Protein AF-A0A961ZJK0-F1 (afdb_monomer_lite)

Sequence (111 aa):
MTDRLSDKAAAKQELLRKLQARPGADDPAVIARAAERKAIAEARVARAAEKAAAEERARIETAAREAAEQAEREREAERAEQERIDREAALEEAKKRARDERYAARKAAKR

Foldseek 3Di:
DVVVVVVVVVVVVVVVVVVVPDDDCPPVVNVVVVVVVVVVVVVVVVVVVVVVVVVVVVVVVVVVVVVVVVVVVVVVVVVVVVVVVVVVVVVVVVVVVVVVVVVVVVVVVVD

Structure (mmCIF, N/CA/C/O backbone):
data_AF-A0A961ZJK0-F1
#
_entry.id   AF-A0A961ZJK0-F1
#
loop_
_atom_site.group_PDB
_atom_site.id
_atom_site.type_symbol
_atom_site.label_atom_id
_atom_site.label_alt_id
_atom_site.label_comp_id
_atom_site.label_asym_id
_atom_site.label_entity_id
_atom_site.label_seq_id
_atom_site.pdbx_PDB_ins_code
_atom_site.Cartn_x
_atom_site.Cartn_y
_atom_site.Cartn_z
_atom_site.occupancy
_atom_site.B_iso_or_equiv
_atom_site.auth_seq_id
_atom_site.auth_comp_id
_atom_site.auth_asym_id
_atom_site.auth_atom_id
_atom_site.pdbx_PDB_model_num
ATOM 1 N N . MET A 1 1 ? -33.559 -38.840 41.914 1.00 61.94 1 MET A N 1
ATOM 2 C CA . MET A 1 1 ? -34.316 -38.043 40.912 1.00 61.94 1 MET A CA 1
ATOM 3 C C . MET A 1 1 ? -34.840 -36.717 41.470 1.00 61.94 1 MET A C 1
ATOM 5 O O . MET A 1 1 ? -34.993 -35.781 40.698 1.00 61.94 1 MET A O 1
ATOM 9 N N . THR A 1 2 ? -35.077 -36.605 42.779 1.00 69.75 2 THR A N 1
ATOM 10 C CA . THR A 1 2 ? -35.517 -35.384 43.483 1.00 69.75 2 THR A CA 1
ATOM 11 C C . THR A 1 2 ? -34.468 -34.265 43.517 1.00 69.75 2 THR A C 1
ATOM 13 O O . THR A 1 2 ? -34.822 -33.113 43.292 1.00 69.75 2 THR A O 1
ATOM 16 N N . ASP A 1 3 ? -33.189 -34.612 43.668 1.00 78.50 3 ASP A N 1
ATOM 17 C CA . ASP A 1 3 ? -32.071 -33.658 43.809 1.00 78.50 3 ASP A CA 1
ATOM 18 C C . ASP A 1 3 ? -31.923 -32.700 42.608 1.00 78.50 3 ASP A C 1
ATOM 20 O O . ASP A 1 3 ? -31.839 -31.482 42.725 1.00 78.50 3 ASP A O 1
ATOM 24 N N . ARG A 1 4 ? -32.064 -33.241 41.392 1.00 82.94 4 ARG A N 1
ATOM 25 C CA . ARG A 1 4 ? -31.984 -32.455 40.152 1.00 82.94 4 ARG A CA 1
ATOM 26 C C . ARG A 1 4 ? -33.122 -31.437 40.005 1.00 82.94 4 ARG A C 1
ATOM 28 O O . ARG A 1 4 ? -32.979 -30.448 39.285 1.00 82.94 4 ARG A O 1
ATOM 35 N N . LEU A 1 5 ? -34.285 -31.710 40.596 1.00 85.75 5 LEU A N 1
ATOM 36 C CA . LEU A 1 5 ? -35.435 -30.805 40.543 1.00 85.75 5 LEU A CA 1
ATOM 37 C C . LEU A 1 5 ? -35.285 -29.676 41.566 1.00 85.75 5 LEU A C 1
ATOM 39 O O . LEU A 1 5 ? -35.578 -28.528 41.223 1.00 85.75 5 LEU A O 1
ATOM 43 N N . SER A 1 6 ? -34.768 -29.971 42.763 1.00 87.19 6 SER A N 1
ATOM 44 C CA . SER A 1 6 ? -34.414 -28.951 43.757 1.00 87.19 6 SER A CA 1
ATOM 45 C C . SER A 1 6 ? -33.296 -28.037 43.263 1.00 87.19 6 SER A C 1
ATOM 47 O O . SER A 1 6 ? -33.441 -26.820 43.359 1.00 87.19 6 SER A O 1
ATOM 49 N N . ASP A 1 7 ? -32.259 -28.579 42.623 1.00 90.44 7 ASP A N 1
ATOM 50 C CA . ASP A 1 7 ? -31.153 -27.782 42.073 1.00 90.44 7 ASP A CA 1
ATOM 51 C C . ASP A 1 7 ? -31.631 -26.779 41.020 1.00 90.44 7 ASP A C 1
ATOM 53 O O . ASP A 1 7 ? -31.244 -25.609 41.013 1.00 90.44 7 ASP A O 1
ATOM 57 N N . LYS A 1 8 ? -32.538 -27.208 40.133 1.00 90.81 8 LYS A N 1
ATOM 58 C CA . LYS A 1 8 ? -33.148 -26.324 39.129 1.00 90.81 8 LYS A CA 1
ATOM 59 C C . LYS A 1 8 ? -33.996 -25.224 39.766 1.00 90.81 8 LYS A C 1
ATOM 61 O O . LYS A 1 8 ? -34.010 -24.103 39.255 1.00 90.81 8 LYS A O 1
ATOM 66 N N . ALA A 1 9 ? -34.724 -25.533 40.838 1.00 92.00 9 ALA A N 1
ATOM 67 C CA . ALA A 1 9 ? -35.534 -24.553 41.555 1.00 92.00 9 ALA A CA 1
ATOM 68 C C . ALA A 1 9 ? -34.650 -23.520 42.274 1.00 92.00 9 ALA A C 1
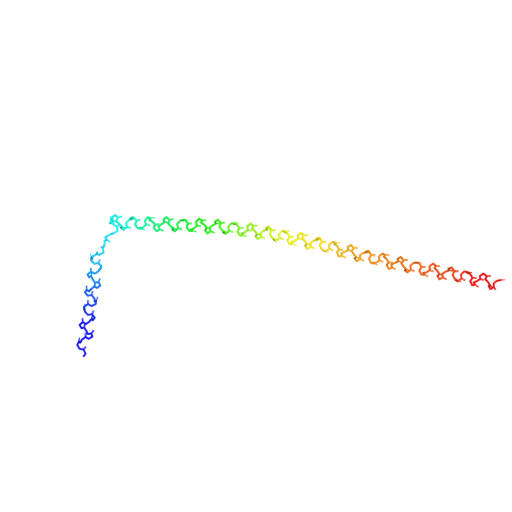ATOM 70 O O . ALA A 1 9 ? -34.885 -22.318 42.134 1.00 92.00 9 ALA A O 1
ATOM 71 N N . ALA A 1 10 ? -33.587 -23.975 42.943 1.00 92.12 10 ALA A N 1
ATOM 72 C CA . ALA A 1 10 ? -32.600 -23.118 43.590 1.00 92.12 10 ALA A CA 1
ATOM 73 C C . ALA A 1 10 ? -31.892 -22.205 42.576 1.00 92.12 10 ALA A C 1
ATOM 75 O O . ALA A 1 10 ? -31.817 -20.996 42.784 1.00 92.12 10 ALA A O 1
ATOM 76 N N . ALA A 1 11 ? -31.472 -22.743 41.426 1.00 93.00 11 ALA A N 1
ATOM 77 C CA . ALA A 1 11 ? -30.849 -21.962 40.356 1.00 93.00 11 ALA A CA 1
ATOM 78 C C . ALA A 1 11 ? -31.778 -20.868 39.796 1.00 93.00 11 ALA A C 1
ATOM 80 O O . ALA A 1 11 ? -31.334 -19.748 39.534 1.00 93.00 11 ALA A O 1
ATOM 81 N N . LYS A 1 12 ? -33.079 -21.158 39.639 1.00 93.06 12 LYS A N 1
ATOM 82 C CA . LYS A 1 12 ? -34.073 -20.155 39.216 1.00 93.06 12 LYS A CA 1
ATOM 83 C C . LYS A 1 12 ? -34.266 -19.059 40.264 1.00 93.06 12 LYS A C 1
ATOM 85 O O . LYS A 1 12 ? -34.336 -17.890 39.896 1.00 93.06 12 LYS A O 1
ATOM 90 N N . GLN A 1 13 ? -34.332 -19.414 41.546 1.00 94.56 13 GLN A N 1
ATOM 91 C CA . GLN A 1 13 ? -34.435 -18.431 42.629 1.00 94.56 13 GLN A CA 1
ATOM 92 C C . GLN A 1 13 ? -33.187 -17.543 42.716 1.00 94.56 13 GLN A C 1
ATOM 94 O O . GLN A 1 13 ? -33.314 -16.329 42.855 1.00 94.56 13 GLN A O 1
ATOM 99 N N . GLU A 1 14 ? -31.994 -18.117 42.554 1.00 94.88 14 GLU A N 1
ATOM 100 C CA . GLU A 1 14 ? -30.727 -17.378 42.468 1.00 94.88 14 GLU A CA 1
ATOM 101 C C . GLU A 1 14 ? -30.716 -16.393 41.290 1.00 94.88 14 GLU A C 1
ATOM 103 O O . GLU A 1 14 ? -30.337 -15.232 41.446 1.00 94.88 14 GLU A O 1
ATOM 108 N N . LEU A 1 15 ? -31.182 -16.823 40.112 1.00 93.56 15 LEU A N 1
ATOM 109 C CA . LEU A 1 15 ? -31.288 -15.957 38.936 1.00 93.56 15 LEU A CA 1
ATOM 110 C C . LEU A 1 15 ? -32.256 -14.788 39.175 1.00 93.56 15 LEU A C 1
ATOM 112 O O . LEU A 1 15 ? -31.931 -13.649 38.843 1.00 93.56 15 LEU A O 1
ATOM 116 N N . LEU A 1 16 ? -33.422 -15.055 39.773 1.00 95.06 16 LEU A N 1
ATOM 117 C CA . LEU A 1 16 ? -34.406 -14.024 40.114 1.00 95.06 16 LEU A CA 1
ATOM 118 C C . LEU A 1 16 ? -33.852 -13.036 41.144 1.00 95.06 16 LEU A C 1
ATOM 120 O O . LEU A 1 16 ? -33.978 -11.828 40.947 1.00 95.06 16 LEU A O 1
ATOM 124 N N . ARG A 1 17 ? -33.166 -13.527 42.184 1.00 93.88 17 ARG A N 1
ATOM 125 C CA . ARG A 1 17 ? -32.501 -12.682 43.184 1.00 93.88 17 ARG A CA 1
ATOM 126 C C . ARG A 1 17 ? -31.447 -11.782 42.533 1.00 93.88 17 ARG A C 1
ATOM 128 O O . ARG A 1 17 ? -31.407 -10.591 42.823 1.00 93.88 17 ARG A O 1
ATOM 135 N N . LYS A 1 18 ? -30.636 -12.311 41.608 1.00 91.88 18 LYS A N 1
ATOM 136 C CA . LYS A 1 18 ? -29.657 -11.517 40.840 1.00 91.88 18 LYS A CA 1
ATOM 137 C C . LYS A 1 18 ? -30.317 -10.468 39.953 1.00 91.88 18 LYS A C 1
ATOM 139 O O . LYS A 1 18 ? -29.770 -9.381 39.806 1.00 91.88 18 LYS A O 1
ATOM 144 N N . LEU A 1 19 ? -31.465 -10.780 39.353 1.00 89.56 19 LEU A N 1
ATOM 145 C CA . LEU A 1 19 ? -32.205 -9.833 38.521 1.00 89.56 19 LEU A CA 1
ATOM 146 C C . LEU A 1 19 ? -32.783 -8.684 39.359 1.00 89.56 19 LEU A C 1
ATOM 148 O O . LEU A 1 19 ? -32.691 -7.536 38.947 1.00 89.56 19 LEU A O 1
ATOM 152 N N . GLN A 1 20 ? -33.325 -8.992 40.538 1.00 89.00 20 GLN A N 1
ATOM 153 C CA . GLN A 1 20 ? -33.867 -8.002 41.474 1.00 89.00 20 GLN A CA 1
ATOM 154 C C . GLN A 1 20 ? -32.776 -7.137 42.116 1.00 89.00 20 GLN A C 1
ATOM 156 O O . GLN A 1 20 ? -32.994 -5.956 42.349 1.00 89.00 20 GLN A O 1
ATOM 161 N N . ALA A 1 21 ? -31.598 -7.708 42.382 1.00 89.88 21 ALA A N 1
ATOM 162 C CA . ALA A 1 21 ? -30.460 -6.995 42.964 1.00 89.88 21 ALA A CA 1
ATOM 163 C C . ALA A 1 21 ? -29.680 -6.138 41.950 1.00 89.88 21 ALA A C 1
ATOM 165 O O . ALA A 1 21 ? -28.716 -5.468 42.323 1.00 89.88 21 ALA A O 1
ATOM 166 N N . ARG A 1 22 ? -30.034 -6.182 40.658 1.00 89.44 22 ARG A N 1
ATOM 167 C CA . ARG A 1 22 ? -29.356 -5.371 39.647 1.00 89.44 22 ARG A CA 1
ATOM 168 C C . ARG A 1 22 ? -29.743 -3.897 39.798 1.00 89.44 22 ARG A C 1
ATOM 170 O O . ARG A 1 22 ? -30.934 -3.603 39.866 1.00 89.44 22 ARG A O 1
ATOM 177 N N . PRO A 1 23 ? -28.763 -2.977 39.774 1.00 90.94 23 PRO A N 1
ATOM 178 C CA . PRO A 1 23 ? -29.057 -1.553 39.727 1.00 90.94 23 PRO A CA 1
ATOM 179 C C . PRO A 1 23 ? -29.843 -1.214 38.455 1.00 90.94 23 PRO A C 1
ATOM 181 O O . PRO A 1 23 ? -29.592 -1.785 37.386 1.00 90.94 23 PRO A O 1
ATOM 184 N N . GLY A 1 24 ? -30.809 -0.306 38.594 1.00 88.94 24 GLY A N 1
ATOM 185 C CA . GLY A 1 24 ? -31.643 0.174 37.495 1.00 88.94 24 GLY A CA 1
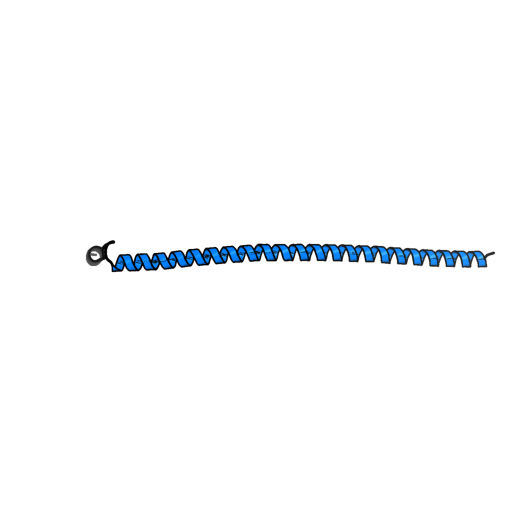ATOM 186 C C . GLY A 1 24 ? -30.851 0.979 36.462 1.00 88.94 24 GLY A C 1
ATOM 187 O O . GLY A 1 24 ? -29.682 1.302 36.660 1.00 88.94 24 GLY A O 1
ATOM 188 N N . ALA A 1 25 ? -31.494 1.321 35.346 1.00 86.06 25 ALA A N 1
ATOM 189 C CA . ALA A 1 25 ? -30.861 2.116 34.292 1.00 86.06 25 ALA A CA 1
ATOM 190 C C . ALA A 1 25 ? -30.473 3.532 34.760 1.00 86.06 25 ALA A C 1
ATOM 192 O O . ALA A 1 25 ? -29.475 4.069 34.288 1.00 86.06 25 ALA A O 1
ATOM 193 N N . ASP A 1 26 ? -31.217 4.084 35.722 1.00 90.88 26 ASP A N 1
ATOM 194 C CA . ASP A 1 26 ? -30.984 5.414 36.295 1.00 90.88 26 ASP A CA 1
ATOM 195 C C . ASP A 1 26 ? -29.946 5.414 37.431 1.00 90.88 26 ASP A C 1
ATOM 197 O O . ASP A 1 26 ? -29.648 6.456 38.012 1.00 90.88 26 ASP A O 1
ATOM 201 N N . ASP A 1 27 ? -29.381 4.248 37.767 1.00 94.19 27 ASP A N 1
ATOM 202 C CA . ASP A 1 27 ? -28.316 4.160 38.759 1.00 94.19 27 ASP A CA 1
ATOM 203 C C . ASP A 1 27 ? -27.055 4.887 38.245 1.00 94.19 27 ASP A C 1
ATOM 205 O O . ASP A 1 27 ? -26.570 4.595 37.141 1.00 94.19 27 ASP A O 1
ATOM 209 N N . PRO A 1 28 ? -26.469 5.808 39.031 1.00 93.56 28 PRO A N 1
ATOM 210 C CA . PRO A 1 28 ? -25.352 6.633 38.577 1.00 93.56 28 PRO A CA 1
ATOM 211 C C . PRO A 1 28 ? -24.120 5.809 38.175 1.00 93.56 28 PRO A C 1
ATOM 213 O O . PRO A 1 28 ? -23.399 6.193 37.252 1.00 93.56 28 PRO A O 1
ATOM 216 N N . ALA A 1 29 ? -23.885 4.647 38.793 1.00 93.50 29 ALA A N 1
ATOM 217 C CA . ALA A 1 29 ? -22.778 3.766 38.427 1.00 93.50 29 ALA A CA 1
ATOM 218 C C . ALA A 1 29 ? -23.056 2.980 37.134 1.00 93.50 29 ALA A C 1
ATOM 220 O O . ALA A 1 29 ? -22.123 2.575 36.432 1.00 93.50 29 ALA A O 1
ATOM 221 N N . VAL A 1 30 ? -24.323 2.728 36.787 1.00 94.75 30 VAL A N 1
ATOM 222 C CA . VAL A 1 30 ? -24.703 2.174 35.475 1.00 94.75 30 VAL A CA 1
ATOM 223 C C . VAL A 1 30 ? -24.506 3.225 34.383 1.00 94.75 30 VAL A C 1
ATOM 225 O O . VAL A 1 30 ? -23.870 2.920 33.370 1.00 94.75 30 VAL A O 1
ATOM 228 N N . ILE A 1 31 ? -24.952 4.462 34.616 1.00 95.88 31 ILE A N 1
ATOM 229 C CA . ILE A 1 31 ? -24.786 5.587 33.682 1.00 95.88 31 ILE A CA 1
ATOM 230 C C . ILE A 1 31 ? -23.302 5.864 33.418 1.00 95.88 31 ILE A C 1
ATOM 232 O O . ILE A 1 31 ? -22.893 5.939 32.259 1.00 95.88 31 ILE A O 1
ATOM 236 N N . ALA A 1 32 ? -22.475 5.942 34.466 1.00 95.38 32 ALA A N 1
ATOM 237 C CA . ALA A 1 32 ? -21.039 6.188 34.330 1.00 95.38 32 ALA A CA 1
ATOM 238 C C . ALA A 1 32 ? -20.346 5.112 33.475 1.00 95.38 32 ALA A C 1
ATOM 240 O O . ALA A 1 32 ? -19.599 5.433 32.552 1.00 95.38 32 ALA A O 1
ATOM 241 N N . ARG A 1 33 ? -20.659 3.829 33.707 1.00 95.56 33 ARG A N 1
ATOM 242 C CA . ARG A 1 33 ? -20.118 2.718 32.904 1.00 95.56 33 ARG A CA 1
ATOM 243 C C . ARG A 1 33 ? -20.600 2.750 31.457 1.00 95.56 33 ARG A C 1
ATOM 245 O O . ARG A 1 33 ? -19.846 2.392 30.553 1.00 95.56 33 ARG A O 1
ATOM 252 N N . ALA A 1 34 ? -21.854 3.130 31.220 1.00 95.56 34 ALA A N 1
ATOM 253 C CA . ALA A 1 34 ? -22.385 3.272 29.870 1.00 95.56 34 ALA A CA 1
ATOM 254 C C . ALA A 1 34 ? -21.684 4.414 29.118 1.00 95.56 34 ALA A C 1
ATOM 256 O O . ALA A 1 34 ? -21.277 4.224 27.971 1.00 95.56 34 ALA A O 1
ATOM 257 N N . ALA A 1 35 ? -21.478 5.556 29.780 1.00 96.56 35 ALA A N 1
ATOM 258 C CA . ALA A 1 35 ? -20.750 6.696 29.232 1.00 96.56 35 ALA A CA 1
ATOM 259 C C . ALA A 1 35 ? -19.289 6.343 28.909 1.00 96.56 35 ALA A C 1
ATOM 261 O O . ALA A 1 35 ? -18.828 6.611 27.802 1.00 96.56 35 ALA A O 1
ATOM 262 N N . GLU A 1 36 ? -18.586 5.661 29.817 1.00 97.31 36 GLU A N 1
ATOM 263 C CA . GLU A 1 36 ? -17.210 5.200 29.596 1.00 97.31 36 GLU A CA 1
ATOM 264 C C . GLU A 1 36 ? -17.118 4.251 28.391 1.00 97.31 36 GLU A C 1
ATOM 266 O O . GLU A 1 36 ? -16.297 4.437 27.491 1.00 97.31 36 GLU A O 1
ATOM 271 N N . ARG A 1 37 ? -18.007 3.252 28.316 1.00 97.75 37 ARG A N 1
ATOM 272 C CA . ARG A 1 37 ? -18.052 2.320 27.179 1.00 97.75 37 ARG A CA 1
ATOM 273 C C . ARG A 1 37 ? -18.343 3.031 25.865 1.00 97.75 37 ARG A C 1
ATOM 275 O O . ARG A 1 37 ? -17.743 2.674 24.852 1.00 97.75 37 ARG A O 1
ATOM 282 N N . LYS A 1 38 ? -19.244 4.016 25.879 1.00 97.88 38 LYS A N 1
ATOM 283 C CA . LYS A 1 38 ? -19.564 4.833 24.708 1.00 97.88 38 LYS A CA 1
ATOM 284 C C . LYS A 1 38 ? -18.340 5.626 24.250 1.00 97.88 38 LYS A C 1
ATOM 286 O O . LYS A 1 38 ? -17.981 5.519 23.083 1.00 97.88 38 LYS A O 1
ATOM 291 N N . ALA A 1 39 ? -17.638 6.296 25.164 1.00 97.94 39 ALA A N 1
ATOM 292 C CA . ALA A 1 39 ? -16.412 7.030 24.848 1.00 97.94 39 ALA A CA 1
ATOM 293 C C . ALA A 1 39 ? -15.324 6.114 24.256 1.00 97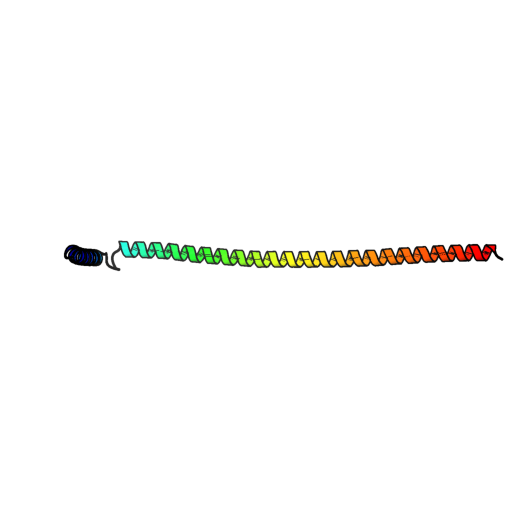.94 39 ALA A C 1
ATOM 295 O O . ALA A 1 39 ? -14.687 6.450 23.258 1.00 97.94 39 ALA A O 1
ATOM 296 N N . ILE A 1 40 ? -15.145 4.910 24.812 1.00 97.94 40 ILE A N 1
ATOM 297 C CA . ILE A 1 40 ? -14.203 3.917 24.272 1.00 97.94 40 ILE A CA 1
ATOM 298 C C . ILE A 1 40 ? -14.621 3.462 22.869 1.00 97.94 40 ILE A C 1
ATOM 300 O O . ILE A 1 40 ? -13.764 3.290 21.998 1.00 97.94 40 ILE A O 1
ATOM 304 N N . ALA A 1 41 ? -15.916 3.229 22.643 1.00 98.12 41 ALA A N 1
ATOM 305 C CA . ALA A 1 41 ? -16.433 2.830 21.339 1.00 98.12 41 ALA A CA 1
ATOM 306 C C . ALA A 1 41 ? -16.212 3.935 20.297 1.00 98.12 41 ALA A C 1
ATOM 308 O O . ALA A 1 41 ? -15.658 3.656 19.237 1.00 98.12 41 ALA A O 1
ATOM 309 N N . GLU A 1 42 ? -16.540 5.183 20.623 1.00 98.12 42 GLU A N 1
ATOM 310 C CA . GLU A 1 42 ? -16.306 6.350 19.764 1.00 98.12 42 GLU A CA 1
ATOM 311 C C . GLU A 1 42 ? -14.816 6.515 19.436 1.00 98.12 42 GLU A C 1
ATOM 313 O O . GLU A 1 42 ? -14.449 6.628 18.267 1.00 98.12 42 GLU A O 1
ATOM 318 N N . ALA A 1 43 ? -13.932 6.392 20.431 1.00 98.06 43 ALA A N 1
ATOM 319 C CA . ALA A 1 43 ? -12.485 6.441 20.219 1.00 98.06 43 ALA A CA 1
ATOM 320 C C . ALA A 1 43 ? -11.955 5.277 19.359 1.00 98.06 43 ALA A C 1
ATOM 322 O O . ALA A 1 43 ? -10.919 5.394 18.701 1.00 98.06 43 ALA A O 1
ATOM 323 N N . ARG A 1 44 ? -12.613 4.113 19.371 1.00 98.19 44 ARG A N 1
ATOM 324 C CA . ARG A 1 44 ? -12.273 2.996 18.472 1.00 98.19 44 ARG A CA 1
ATOM 325 C C . ARG A 1 44 ? -12.744 3.265 17.049 1.00 98.19 44 ARG A C 1
ATOM 327 O O . ARG A 1 44 ? -11.977 3.007 16.128 1.00 98.19 44 ARG A O 1
ATOM 334 N N . VAL A 1 45 ? -13.953 3.797 16.876 1.00 98.31 45 VAL A N 1
ATOM 335 C CA . VAL A 1 45 ? -14.490 4.180 15.561 1.00 98.31 45 VAL A CA 1
ATOM 336 C C . VAL A 1 45 ? -13.608 5.249 14.916 1.00 98.31 45 VAL A C 1
ATOM 338 O O . VAL A 1 45 ? -13.212 5.078 13.768 1.00 98.31 45 VAL A O 1
ATOM 341 N N . ALA A 1 46 ? -13.221 6.286 15.665 1.00 97.81 46 ALA A N 1
ATOM 342 C CA . ALA A 1 46 ? -12.333 7.339 15.175 1.00 97.81 46 ALA A CA 1
ATOM 343 C C . ALA A 1 46 ? -10.982 6.778 14.699 1.00 97.81 46 ALA A C 1
ATOM 345 O O . ALA A 1 46 ? -10.591 6.989 13.554 1.00 97.81 46 AL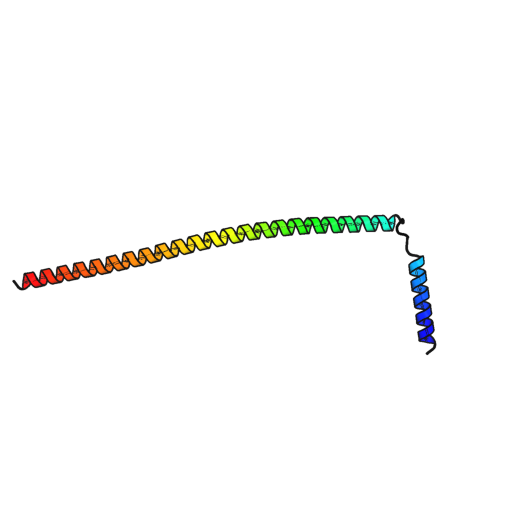A A O 1
ATOM 346 N N . ARG A 1 47 ? -10.319 5.957 15.527 1.00 98.00 47 ARG A N 1
ATOM 347 C CA . ARG A 1 47 ? -9.048 5.311 15.153 1.00 98.00 47 ARG A CA 1
ATOM 348 C C . ARG A 1 47 ? -9.180 4.381 13.948 1.00 98.00 47 ARG A C 1
ATOM 350 O O . ARG A 1 47 ? -8.269 4.310 13.130 1.00 98.00 47 ARG A O 1
ATOM 357 N N . ALA A 1 48 ? -10.288 3.649 13.837 1.00 98.06 48 ALA A N 1
ATOM 358 C CA . ALA A 1 48 ? -10.535 2.781 12.691 1.00 98.06 48 ALA A CA 1
ATOM 359 C C . ALA A 1 48 ? -10.724 3.592 11.400 1.00 98.06 48 ALA A C 1
ATOM 361 O O . ALA A 1 48 ? -10.173 3.217 10.368 1.00 98.06 48 ALA A O 1
ATOM 362 N N . ALA A 1 49 ? -11.444 4.716 11.468 1.00 97.50 49 ALA A N 1
ATOM 363 C CA . ALA A 1 49 ? -11.636 5.616 10.336 1.00 97.50 49 ALA A CA 1
ATOM 364 C C . ALA A 1 49 ? -10.317 6.266 9.887 1.00 97.50 49 ALA A C 1
ATOM 366 O O . ALA A 1 49 ? -10.012 6.268 8.697 1.00 97.50 49 ALA A O 1
ATOM 367 N N . GLU A 1 50 ? -9.500 6.749 10.828 1.00 97.31 50 GLU A N 1
ATOM 368 C CA . GLU A 1 50 ? -8.167 7.293 10.533 1.00 97.31 50 GLU A CA 1
ATOM 369 C C . GLU A 1 50 ? -7.262 6.249 9.878 1.00 97.31 50 GLU A C 1
ATOM 371 O O . GLU A 1 50 ? -6.628 6.523 8.858 1.00 97.31 50 GLU A O 1
ATOM 376 N N . LYS A 1 51 ? -7.238 5.029 10.427 1.00 97.88 51 LYS A N 1
ATOM 377 C CA . LYS A 1 51 ? -6.440 3.933 9.878 1.00 97.88 51 LYS A CA 1
ATOM 378 C C . LYS A 1 51 ? -6.888 3.565 8.463 1.00 97.88 51 LYS A C 1
ATOM 380 O O . LYS A 1 51 ? -6.041 3.443 7.586 1.00 97.88 51 LYS A O 1
ATOM 385 N N . ALA A 1 52 ? -8.193 3.444 8.226 1.00 97.69 52 ALA A N 1
ATOM 386 C CA . ALA A 1 52 ? -8.728 3.155 6.898 1.00 97.69 52 ALA A CA 1
ATOM 387 C C . ALA A 1 52 ? -8.370 4.257 5.885 1.00 97.69 52 ALA A C 1
ATOM 389 O O . ALA A 1 52 ? -7.954 3.959 4.768 1.00 97.69 52 ALA A O 1
ATOM 390 N N . ALA A 1 53 ? -8.459 5.529 6.286 1.00 96.94 53 ALA A N 1
ATOM 391 C CA . ALA A 1 53 ? -8.069 6.650 5.434 1.00 96.94 53 ALA A CA 1
ATOM 392 C C . ALA A 1 53 ? -6.560 6.660 5.126 1.00 96.94 53 ALA A C 1
ATOM 394 O O . ALA A 1 53 ? -6.165 6.983 4.006 1.00 96.94 53 ALA A O 1
ATOM 395 N N . ALA A 1 54 ? -5.714 6.306 6.097 1.00 97.25 54 ALA A N 1
ATOM 396 C CA . ALA A 1 54 ? -4.270 6.200 5.900 1.00 97.25 54 ALA A CA 1
ATOM 397 C C . ALA A 1 54 ? -3.896 5.027 4.979 1.00 97.25 54 ALA A C 1
ATOM 399 O O . ALA A 1 54 ? -3.074 5.194 4.080 1.00 97.25 54 ALA A O 1
ATOM 400 N N . GLU A 1 55 ? -4.524 3.863 5.166 1.00 97.56 55 GLU A N 1
ATOM 401 C CA . GLU A 1 55 ? -4.322 2.692 4.308 1.00 97.56 55 GLU A CA 1
ATOM 402 C C . GLU A 1 55 ? -4.736 2.973 2.863 1.00 97.56 55 GLU A C 1
ATOM 404 O O . GLU A 1 55 ? -4.003 2.620 1.943 1.00 97.56 55 GLU A O 1
ATOM 409 N N . GLU A 1 56 ? -5.862 3.655 2.649 1.00 96.75 56 GLU A N 1
ATOM 410 C CA . GLU A 1 56 ? -6.312 4.012 1.303 1.00 96.75 56 GLU A CA 1
ATOM 411 C C . GLU A 1 56 ? -5.342 4.976 0.611 1.00 96.75 56 GLU A C 1
ATOM 413 O O . GLU A 1 56 ? -4.965 4.767 -0.540 1.00 96.75 56 GLU A O 1
ATOM 418 N N . ARG A 1 57 ? -4.846 5.992 1.329 1.00 96.31 57 ARG A N 1
ATOM 419 C CA . ARG A 1 57 ? -3.815 6.899 0.800 1.00 96.31 57 ARG A CA 1
ATOM 420 C C . ARG A 1 57 ? -2.539 6.149 0.423 1.00 96.31 57 ARG A C 1
ATOM 422 O O . ARG A 1 57 ? -2.000 6.384 -0.654 1.00 96.31 57 ARG A O 1
ATOM 429 N N . ALA A 1 58 ? -2.088 5.228 1.274 1.00 97.00 58 ALA A N 1
ATOM 430 C CA . ALA A 1 58 ? -0.908 4.415 1.002 1.00 97.00 58 ALA A CA 1
ATOM 431 C C . ALA A 1 58 ? -1.109 3.495 -0.215 1.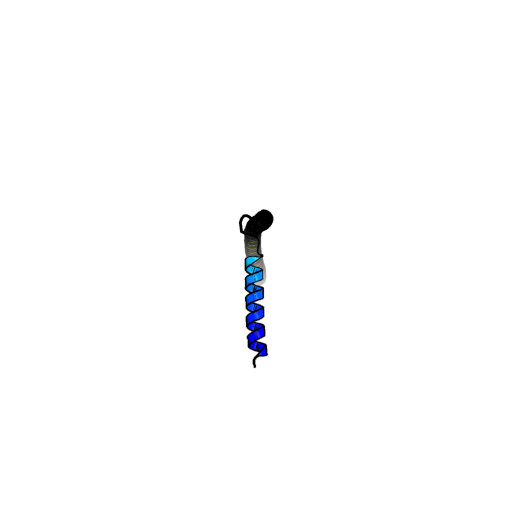00 97.00 58 ALA A C 1
ATOM 433 O O . ALA A 1 58 ? -0.195 3.340 -1.023 1.00 97.00 58 ALA A O 1
ATOM 434 N N . ARG A 1 59 ? -2.304 2.919 -0.395 1.00 97.25 59 ARG A N 1
ATOM 435 C CA . ARG A 1 59 ? -2.646 2.117 -1.583 1.00 97.25 59 ARG A CA 1
ATOM 436 C C . ARG A 1 59 ? -2.613 2.941 -2.863 1.00 97.25 59 ARG A C 1
ATOM 438 O O . ARG A 1 59 ? -2.037 2.503 -3.850 1.00 97.25 59 ARG A O 1
ATOM 445 N N . ILE A 1 60 ? -3.184 4.143 -2.841 1.00 96.62 60 ILE A N 1
ATOM 446 C CA . ILE A 1 60 ? -3.162 5.044 -3.999 1.00 96.62 60 ILE A CA 1
ATOM 447 C C . ILE A 1 60 ? -1.721 5.439 -4.342 1.00 96.62 60 ILE A C 1
ATOM 449 O O . ILE A 1 60 ? -1.331 5.402 -5.507 1.00 96.62 60 ILE A O 1
ATOM 453 N N . GLU A 1 61 ? -0.910 5.782 -3.340 1.00 96.38 61 GLU A N 1
ATOM 454 C CA . GLU A 1 61 ? 0.487 6.165 -3.555 1.00 96.38 61 GLU A CA 1
ATOM 455 C C . GLU A 1 61 ? 1.334 5.005 -4.096 1.00 96.38 61 GLU A C 1
ATOM 457 O O . GLU A 1 61 ? 2.102 5.190 -5.039 1.00 96.38 61 GLU A O 1
ATOM 462 N N . THR A 1 62 ? 1.187 3.808 -3.527 1.00 96.75 62 THR A N 1
ATOM 463 C CA . THR A 1 62 ? 1.901 2.610 -3.995 1.00 96.75 62 THR A CA 1
ATOM 464 C C . THR A 1 62 ? 1.499 2.246 -5.419 1.00 96.75 62 THR A C 1
ATOM 466 O O . THR A 1 62 ? 2.381 2.105 -6.260 1.00 96.75 62 THR A O 1
ATOM 469 N N . ALA A 1 63 ? 0.202 2.230 -5.734 1.00 97.31 63 ALA A N 1
ATOM 470 C CA . ALA A 1 63 ? -0.278 1.983 -7.092 1.00 97.31 63 ALA A CA 1
ATOM 471 C C . ALA A 1 63 ? 0.254 3.018 -8.101 1.00 97.31 63 ALA A C 1
ATOM 473 O O . ALA A 1 63 ? 0.646 2.660 -9.211 1.00 97.31 63 ALA A O 1
ATOM 474 N N . ALA A 1 64 ? 0.318 4.299 -7.722 1.00 97.06 64 ALA A N 1
ATOM 475 C CA . ALA A 1 64 ? 0.875 5.345 -8.580 1.00 97.06 64 ALA A CA 1
ATOM 476 C C . ALA A 1 64 ? 2.383 5.161 -8.823 1.00 97.06 64 ALA A C 1
ATOM 478 O O . ALA A 1 64 ? 2.851 5.343 -9.948 1.00 97.06 64 ALA A O 1
ATOM 479 N N . ARG A 1 65 ? 3.145 4.780 -7.788 1.00 96.75 65 ARG A N 1
ATOM 480 C CA . ARG A 1 65 ? 4.583 4.490 -7.910 1.00 96.75 65 ARG A CA 1
ATOM 481 C C . ARG A 1 65 ? 4.840 3.266 -8.782 1.00 96.75 65 ARG A C 1
ATOM 483 O O . ARG A 1 65 ? 5.686 3.336 -9.664 1.00 96.75 65 ARG A O 1
ATOM 490 N N . GLU A 1 66 ? 4.093 2.186 -8.574 1.00 96.94 66 GLU A N 1
ATOM 491 C CA . GLU A 1 66 ? 4.212 0.960 -9.369 1.00 96.94 66 GLU A CA 1
ATOM 492 C C . GLU A 1 66 ? 3.868 1.210 -10.841 1.00 96.94 66 GLU A C 1
ATOM 494 O O . GLU A 1 66 ? 4.593 0.759 -11.725 1.00 96.94 66 GLU A O 1
ATOM 499 N N . ALA A 1 67 ? 2.817 1.986 -11.123 1.00 97.25 67 ALA A N 1
ATOM 500 C CA . ALA A 1 67 ? 2.465 2.363 -12.489 1.00 97.25 67 ALA A CA 1
ATOM 501 C C . ALA A 1 67 ? 3.562 3.207 -13.161 1.00 97.25 67 ALA A C 1
ATOM 503 O O . ALA A 1 67 ? 3.887 2.980 -14.326 1.00 97.25 67 ALA A O 1
ATOM 504 N N . ALA A 1 68 ? 4.156 4.159 -12.433 1.00 97.12 68 ALA A N 1
ATOM 505 C CA . ALA A 1 68 ? 5.262 4.965 -12.946 1.00 97.12 68 ALA A CA 1
ATOM 506 C C . ALA A 1 68 ? 6.520 4.120 -13.201 1.00 97.12 68 ALA A C 1
ATOM 508 O O . ALA A 1 68 ? 7.165 4.276 -14.235 1.00 97.12 68 ALA A O 1
ATOM 509 N N . GLU A 1 69 ? 6.848 3.203 -12.290 1.00 97.31 69 GLU A N 1
ATOM 510 C CA . GLU A 1 69 ? 7.987 2.300 -12.445 1.00 97.31 69 GLU A CA 1
ATOM 511 C C . GLU A 1 69 ? 7.803 1.357 -13.638 1.00 97.31 69 GLU A C 1
ATOM 513 O O . GLU A 1 69 ? 8.738 1.170 -14.415 1.00 97.31 69 GLU A O 1
ATOM 518 N N . GLN A 1 70 ? 6.605 0.799 -13.830 1.00 97.25 70 GLN A N 1
ATOM 519 C CA . GLN A 1 70 ? 6.330 -0.038 -14.998 1.00 97.25 70 GLN A CA 1
ATOM 520 C C . GLN A 1 70 ? 6.426 0.749 -16.302 1.00 97.25 70 GLN A C 1
ATOM 522 O O . GLN A 1 70 ? 7.081 0.289 -17.232 1.00 97.25 70 GLN A O 1
ATOM 527 N N . ALA A 1 71 ? 5.872 1.963 -16.353 1.00 97.12 71 ALA A N 1
ATOM 528 C CA . ALA A 1 71 ? 5.977 2.807 -17.539 1.00 97.12 71 ALA A CA 1
ATOM 529 C C . ALA A 1 71 ? 7.439 3.149 -17.888 1.00 97.12 71 ALA A C 1
ATOM 531 O O . ALA A 1 71 ? 7.803 3.176 -19.063 1.00 97.12 71 ALA A O 1
ATOM 532 N N . GLU A 1 72 ? 8.297 3.393 -16.893 1.00 97.25 72 GLU A N 1
ATOM 533 C CA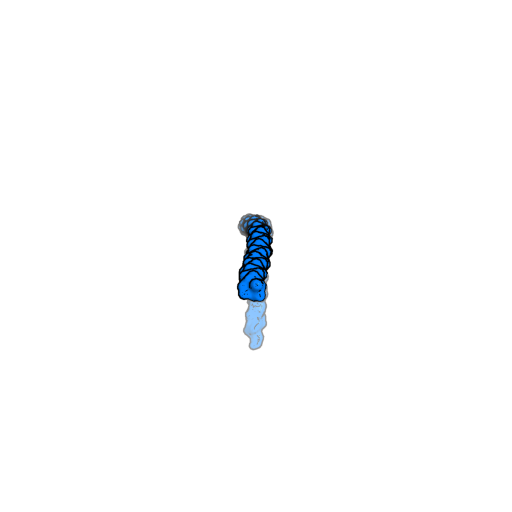 . GLU A 1 72 ? 9.728 3.612 -17.140 1.00 97.25 72 GLU A CA 1
ATOM 534 C C . GLU A 1 72 ? 10.437 2.337 -17.609 1.00 97.25 72 GLU A C 1
ATOM 536 O O . GLU A 1 72 ? 11.196 2.394 -18.575 1.00 97.25 72 GLU A O 1
ATOM 541 N N . ARG A 1 73 ? 10.141 1.176 -17.011 1.00 96.81 73 ARG A N 1
ATOM 542 C CA . ARG A 1 73 ? 10.698 -0.113 -17.457 1.00 96.81 73 ARG A CA 1
ATOM 543 C C . ARG A 1 73 ? 10.304 -0.445 -18.895 1.00 96.81 73 ARG A C 1
ATOM 545 O O . ARG A 1 73 ? 11.147 -0.903 -19.661 1.00 96.81 73 ARG A O 1
ATOM 552 N N . GLU A 1 74 ? 9.052 -0.199 -19.273 1.00 97.19 74 GLU A N 1
ATOM 553 C CA . GLU A 1 74 ? 8.571 -0.386 -20.645 1.00 97.19 74 GLU A CA 1
ATOM 554 C C . GLU A 1 74 ? 9.321 0.529 -21.619 1.00 97.19 74 GLU A C 1
ATOM 556 O O . GLU A 1 74 ? 9.864 0.054 -22.615 1.00 97.19 74 GLU A O 1
ATOM 561 N N . ARG A 1 75 ? 9.470 1.818 -21.287 1.00 96.94 75 ARG A N 1
ATOM 562 C CA . ARG A 1 75 ? 10.252 2.768 -22.098 1.00 96.94 75 ARG A CA 1
ATOM 563 C C . ARG A 1 75 ? 11.717 2.368 -22.223 1.00 96.94 75 ARG A C 1
ATOM 565 O O . ARG A 1 75 ? 12.317 2.538 -23.281 1.00 96.94 75 ARG A O 1
ATOM 572 N N . GLU A 1 76 ? 12.331 1.885 -21.147 1.00 96.94 76 GLU A N 1
ATOM 573 C CA . GLU A 1 76 ? 13.708 1.392 -21.178 1.00 96.94 76 GLU A CA 1
ATOM 574 C C . GLU A 1 76 ? 13.847 0.155 -22.061 1.00 96.94 76 GLU A C 1
ATOM 576 O O . GLU A 1 76 ? 14.784 0.092 -22.857 1.00 96.94 76 GLU A O 1
ATOM 581 N N . ALA A 1 77 ? 12.903 -0.783 -21.975 1.00 97.38 77 ALA A N 1
ATOM 582 C CA . ALA A 1 77 ? 12.882 -1.972 -22.816 1.00 97.38 77 ALA A CA 1
ATOM 583 C C . ALA A 1 77 ? 12.710 -1.616 -24.301 1.00 97.38 77 ALA A C 1
ATOM 585 O O . ALA A 1 77 ? 13.454 -2.126 -25.138 1.00 97.38 77 ALA A O 1
ATOM 586 N N . GLU A 1 78 ? 11.800 -0.695 -24.629 1.00 97.00 78 GLU A N 1
ATOM 587 C CA . GLU A 1 78 ? 11.609 -0.194 -25.995 1.00 97.00 78 GLU A CA 1
ATOM 588 C C . GLU A 1 78 ? 12.876 0.479 -26.537 1.00 97.00 78 GLU A C 1
ATOM 590 O O . GLU A 1 78 ? 13.308 0.190 -27.654 1.00 97.00 78 GLU A O 1
ATOM 595 N N . ARG A 1 79 ? 13.521 1.339 -25.734 1.00 97.06 79 ARG A N 1
ATOM 596 C CA . ARG A 1 79 ? 14.789 1.985 -26.115 1.00 97.06 79 ARG A CA 1
ATOM 597 C C . ARG A 1 79 ? 15.896 0.962 -26.351 1.00 97.06 79 ARG A C 1
ATOM 599 O O . ARG A 1 79 ? 16.621 1.075 -27.336 1.00 97.06 79 ARG A O 1
ATOM 606 N N . ALA A 1 80 ? 16.025 -0.020 -25.462 1.00 97.31 80 ALA A N 1
ATOM 607 C CA . ALA A 1 80 ? 17.038 -1.060 -25.577 1.00 97.31 80 ALA A CA 1
ATOM 608 C C . ALA A 1 80 ? 16.820 -1.922 -26.826 1.00 97.31 80 ALA A C 1
ATOM 610 O O . ALA A 1 80 ? 17.782 -2.252 -27.517 1.00 97.31 80 ALA A O 1
ATOM 611 N N . GLU A 1 81 ? 15.571 -2.263 -27.144 1.00 97.25 81 GLU A N 1
ATOM 612 C CA . GLU A 1 81 ? 15.264 -3.043 -28.340 1.00 97.25 81 GLU A CA 1
ATOM 613 C C . GLU A 1 81 ? 15.521 -2.242 -29.619 1.00 97.25 81 GLU A C 1
ATOM 615 O O . GLU A 1 81 ? 16.160 -2.753 -30.539 1.00 97.25 81 GLU A O 1
ATOM 620 N N . GLN A 1 82 ? 15.131 -0.965 -29.661 1.00 96.69 82 GLN A N 1
ATOM 621 C CA . GLN A 1 82 ? 15.440 -0.108 -30.805 1.00 96.69 82 GLN A CA 1
ATOM 622 C C . GLN A 1 82 ? 16.953 0.027 -31.009 1.00 96.69 82 GLN A C 1
ATOM 624 O O . GLN A 1 82 ? 17.445 -0.120 -32.126 1.00 96.69 82 GLN A O 1
ATOM 629 N N . GLU A 1 83 ? 17.713 0.226 -29.930 1.00 97.19 83 GLU A N 1
ATOM 630 C CA . GLU A 1 83 ? 19.171 0.299 -30.008 1.00 97.19 83 GLU A CA 1
ATOM 631 C C . GLU A 1 83 ? 19.781 -1.011 -30.531 1.00 97.19 83 GLU A C 1
ATOM 633 O O . GLU A 1 83 ? 20.744 -0.991 -31.303 1.00 97.19 83 GLU A O 1
ATOM 638 N N . ARG A 1 84 ? 19.229 -2.166 -30.146 1.00 97.50 84 ARG A N 1
ATOM 639 C CA . ARG A 1 84 ? 19.662 -3.460 -30.685 1.00 97.50 84 ARG A CA 1
ATOM 640 C C . ARG A 1 84 ? 19.401 -3.564 -32.182 1.00 97.50 84 ARG A C 1
ATOM 642 O O . ARG A 1 84 ? 20.319 -3.940 -32.910 1.00 97.50 84 ARG A O 1
ATOM 649 N N . ILE A 1 85 ? 18.205 -3.193 -32.632 1.00 97.50 85 ILE A N 1
ATOM 650 C CA . ILE A 1 85 ? 17.837 -3.189 -34.053 1.00 97.50 85 ILE A CA 1
ATOM 651 C C . ILE A 1 85 ? 18.784 -2.278 -34.844 1.00 97.50 85 ILE A C 1
ATOM 653 O O . ILE A 1 85 ? 19.329 -2.692 -35.868 1.00 97.50 85 ILE A O 1
ATOM 657 N N . ASP A 1 86 ? 19.047 -1.071 -34.343 1.00 96.94 86 ASP A N 1
ATOM 658 C CA . ASP A 1 86 ? 19.921 -0.100 -35.005 1.00 96.94 86 ASP A CA 1
ATOM 659 C C . ASP A 1 86 ? 21.367 -0.611 -35.097 1.00 96.94 86 ASP A C 1
ATOM 661 O O . ASP A 1 86 ? 22.017 -0.497 -36.142 1.00 96.94 86 ASP A O 1
ATOM 665 N N . ARG A 1 87 ? 21.874 -1.237 -34.026 1.00 97.25 87 ARG A N 1
ATOM 666 C CA . ARG A 1 87 ? 23.206 -1.861 -34.014 1.00 97.25 87 ARG A CA 1
ATOM 667 C C . ARG A 1 87 ? 23.295 -3.014 -35.011 1.00 97.25 87 ARG A C 1
ATOM 669 O O . ARG A 1 87 ? 24.285 -3.112 -35.736 1.00 97.25 87 ARG A O 1
ATOM 676 N N . GLU A 1 88 ? 22.289 -3.881 -35.065 1.00 97.31 88 GLU A N 1
ATOM 677 C CA . GLU A 1 88 ? 22.247 -4.999 -36.012 1.00 97.31 88 GLU A CA 1
ATOM 678 C C . GLU A 1 88 ? 22.197 -4.499 -37.463 1.00 97.31 88 GLU A C 1
ATOM 680 O O . GLU A 1 88 ? 22.974 -4.967 -38.301 1.00 97.31 88 GLU A O 1
ATOM 685 N N . ALA A 1 89 ? 21.379 -3.482 -37.750 1.00 97.38 89 ALA A N 1
ATOM 686 C CA . ALA A 1 89 ? 21.313 -2.849 -39.064 1.00 97.38 89 ALA A CA 1
ATOM 687 C C . ALA A 1 89 ? 22.662 -2.235 -39.481 1.00 97.38 89 ALA A C 1
ATOM 689 O O . ALA A 1 89 ? 23.127 -2.464 -40.602 1.00 97.38 89 ALA A O 1
ATOM 690 N N . ALA A 1 90 ? 23.336 -1.524 -38.570 1.00 97.25 90 ALA A N 1
ATOM 691 C CA . ALA A 1 90 ? 24.654 -0.943 -38.824 1.00 97.25 90 ALA A CA 1
ATOM 692 C C . ALA A 1 90 ? 25.725 -2.015 -39.101 1.00 97.25 90 ALA A C 1
ATOM 694 O O . ALA A 1 90 ? 26.568 -1.847 -39.987 1.00 97.25 90 ALA A O 1
ATOM 695 N N . LEU A 1 91 ? 25.685 -3.142 -38.379 1.00 97.50 91 LEU A N 1
ATOM 696 C CA . LEU A 1 91 ? 26.594 -4.268 -38.608 1.00 97.50 91 LEU A CA 1
ATOM 697 C C . LEU A 1 91 ? 26.363 -4.922 -39.974 1.00 97.50 91 LEU A C 1
ATOM 699 O O . LEU A 1 91 ? 27.332 -5.239 -40.668 1.00 97.50 91 LEU A O 1
ATOM 703 N N . GLU A 1 92 ? 25.110 -5.122 -40.379 1.00 96.88 92 GLU A N 1
ATOM 704 C CA . GLU A 1 92 ? 24.789 -5.670 -41.700 1.00 96.88 92 GLU A CA 1
ATOM 705 C C . GLU A 1 92 ? 25.201 -4.720 -42.830 1.00 96.88 92 GLU A C 1
ATOM 707 O O . GLU A 1 92 ? 25.791 -5.159 -43.825 1.00 96.88 92 GLU A O 1
ATOM 712 N N . GLU A 1 93 ? 24.998 -3.411 -42.664 1.00 97.06 93 GLU A N 1
ATOM 713 C CA . GLU A 1 93 ? 25.475 -2.423 -43.631 1.00 97.06 93 GLU A CA 1
ATOM 714 C C . GLU A 1 93 ? 27.008 -2.443 -43.751 1.00 97.06 93 GLU A C 1
ATOM 716 O O . GLU A 1 93 ? 27.543 -2.483 -44.864 1.00 97.06 93 GLU A O 1
ATOM 721 N N . ALA A 1 94 ? 27.729 -2.499 -42.628 1.00 96.81 94 ALA A N 1
ATOM 722 C CA . ALA A 1 94 ? 29.187 -2.592 -42.623 1.00 96.81 94 ALA A CA 1
ATOM 723 C C . ALA A 1 94 ? 29.688 -3.867 -43.328 1.00 96.81 94 ALA A C 1
ATOM 725 O O . ALA A 1 94 ? 30.604 -3.807 -44.155 1.00 96.81 94 ALA A O 1
ATOM 726 N N . LYS A 1 95 ? 29.056 -5.022 -43.069 1.00 97.44 95 LYS A N 1
ATOM 727 C CA . LYS A 1 95 ? 29.369 -6.289 -43.757 1.00 97.44 95 LYS A CA 1
ATOM 728 C C . LYS A 1 95 ? 29.133 -6.189 -45.262 1.00 97.44 95 LYS A C 1
ATOM 730 O O . LYS A 1 95 ? 29.936 -6.714 -46.039 1.00 97.44 95 LYS A O 1
ATOM 735 N N . LYS A 1 96 ? 28.045 -5.536 -45.680 1.00 97.38 96 LYS A N 1
ATOM 736 C CA . LYS A 1 96 ? 27.729 -5.321 -47.096 1.00 97.38 96 LYS A CA 1
ATOM 737 C C . LYS A 1 96 ? 28.787 -4.451 -47.769 1.00 97.38 96 LYS A C 1
ATOM 739 O O . LYS A 1 96 ? 29.347 -4.881 -48.773 1.00 97.38 96 LYS A O 1
ATOM 744 N N . ARG A 1 97 ? 29.142 -3.306 -47.176 1.00 96.69 97 ARG A N 1
ATOM 745 C CA . ARG A 1 97 ? 30.206 -2.422 -47.688 1.00 96.69 97 ARG A CA 1
ATOM 746 C C . ARG A 1 97 ? 31.534 -3.169 -47.844 1.00 96.69 97 ARG A C 1
ATOM 748 O O . ARG A 1 97 ? 32.115 -3.160 -48.925 1.00 96.69 97 ARG A O 1
ATOM 755 N N . ALA A 1 98 ? 31.948 -3.926 -46.826 1.00 97.12 98 ALA A N 1
ATOM 756 C CA . ALA A 1 98 ? 33.169 -4.731 -46.888 1.00 97.12 98 ALA A CA 1
ATOM 757 C C . ALA A 1 98 ? 33.125 -5.804 -47.995 1.00 97.12 98 ALA A C 1
ATOM 759 O O . ALA A 1 98 ? 34.143 -6.122 -48.617 1.00 97.12 98 ALA A O 1
ATOM 760 N N . ARG A 1 99 ? 31.951 -6.395 -48.258 1.00 97.12 99 ARG A N 1
ATOM 761 C CA . ARG A 1 99 ? 31.765 -7.347 -49.362 1.00 97.12 99 ARG A CA 1
ATOM 762 C C . ARG A 1 99 ? 31.881 -6.658 -50.720 1.00 97.12 99 ARG A C 1
ATOM 764 O O . ARG A 1 99 ? 32.554 -7.196 -51.602 1.00 97.12 99 ARG A O 1
ATOM 771 N N . ASP A 1 100 ? 31.258 -5.497 -50.873 1.00 97.00 100 ASP A N 1
ATOM 772 C CA . ASP A 1 100 ? 31.266 -4.723 -52.114 1.00 97.00 100 ASP A CA 1
ATOM 773 C C . ASP A 1 100 ? 32.685 -4.228 -52.448 1.00 97.00 100 ASP A C 1
ATOM 775 O O . ASP A 1 100 ? 33.133 -4.369 -53.588 1.00 97.00 100 ASP A O 1
ATOM 779 N N . GLU A 1 101 ? 33.451 -3.784 -51.447 1.00 96.50 101 GLU A N 1
ATOM 780 C CA . GLU A 1 101 ? 34.874 -3.436 -51.581 1.00 96.50 101 GLU A CA 1
ATOM 781 C C . GLU A 1 101 ? 35.721 -4.629 -52.047 1.00 96.50 101 GLU A C 1
ATOM 783 O O . GLU A 1 101 ? 36.498 -4.519 -53.001 1.00 96.50 101 GLU A O 1
ATOM 788 N N . ARG A 1 102 ? 35.535 -5.807 -51.434 1.00 96.50 102 ARG A N 1
ATOM 789 C CA . ARG A 1 102 ? 36.225 -7.042 -51.852 1.00 96.50 102 ARG A CA 1
ATOM 790 C C . ARG A 1 102 ? 35.884 -7.421 -53.290 1.00 96.50 102 ARG A C 1
ATOM 792 O O . ARG A 1 102 ? 36.761 -7.860 -54.038 1.00 96.50 102 ARG A O 1
ATOM 799 N N . TYR A 1 103 ? 34.619 -7.282 -53.682 1.00 96.31 103 TYR A N 1
ATOM 800 C CA . TYR A 1 103 ? 34.186 -7.576 -55.043 1.00 96.31 103 TYR A CA 1
ATOM 801 C C . TYR A 1 103 ? 34.795 -6.595 -56.051 1.00 96.31 103 TYR A C 1
ATOM 803 O O . TYR A 1 103 ? 35.315 -7.030 -57.082 1.00 96.31 103 TYR A O 1
ATOM 811 N N . ALA A 1 104 ? 34.799 -5.297 -55.738 1.00 95.69 104 ALA A N 1
ATOM 812 C CA . ALA A 1 104 ? 35.425 -4.265 -56.557 1.00 95.69 104 ALA A CA 1
ATOM 813 C C . ALA A 1 104 ? 36.931 -4.520 -56.736 1.00 95.69 104 ALA A C 1
ATOM 815 O O . ALA A 1 104 ? 37.410 -4.539 -57.871 1.00 95.69 104 ALA A O 1
ATOM 816 N N . ALA A 1 105 ? 37.652 -4.826 -55.652 1.00 95.00 105 ALA A N 1
ATOM 817 C CA . ALA A 1 105 ? 39.074 -5.168 -55.696 1.00 95.00 105 ALA A CA 1
ATOM 818 C C . ALA A 1 105 ? 39.343 -6.412 -56.562 1.00 95.00 105 ALA A C 1
ATOM 820 O O . ALA A 1 105 ? 40.216 -6.399 -57.431 1.00 95.00 105 ALA A O 1
ATOM 821 N N . ARG A 1 106 ? 38.545 -7.478 -56.399 1.00 95.50 106 ARG A N 1
ATOM 822 C CA . ARG A 1 106 ? 38.669 -8.699 -57.213 1.00 95.50 106 ARG A CA 1
ATOM 823 C C . ARG A 1 106 ? 38.390 -8.443 -58.693 1.00 95.50 106 ARG A C 1
ATOM 825 O O . ARG A 1 106 ? 39.031 -9.051 -59.547 1.00 95.50 106 ARG A O 1
ATOM 832 N N . LYS A 1 107 ? 37.411 -7.592 -59.007 1.00 95.19 107 LYS A N 1
ATOM 833 C CA . LYS A 1 107 ? 37.068 -7.224 -60.385 1.00 95.19 107 LYS A CA 1
ATOM 834 C C . LYS A 1 107 ? 38.173 -6.385 -61.026 1.00 95.19 107 LYS A C 1
ATOM 836 O O . LYS A 1 107 ? 38.489 -6.627 -62.186 1.00 95.19 107 LYS A O 1
ATOM 841 N N . ALA A 1 108 ? 38.767 -5.457 -60.276 1.00 92.31 108 ALA A N 1
ATOM 842 C CA . ALA A 1 108 ? 39.906 -4.662 -60.726 1.00 92.31 108 ALA A CA 1
ATOM 843 C C . ALA A 1 108 ? 41.137 -5.535 -61.012 1.00 92.31 108 ALA A C 1
ATOM 845 O O . ALA A 1 108 ? 41.780 -5.333 -62.028 1.00 92.31 108 ALA A O 1
ATOM 846 N N . ALA A 1 109 ? 41.403 -6.557 -60.192 1.00 91.56 109 ALA A N 1
ATOM 847 C CA . ALA A 1 109 ? 42.519 -7.488 -60.399 1.00 91.56 109 ALA A CA 1
ATOM 848 C C . ALA A 1 109 ? 42.337 -8.471 -61.577 1.00 91.56 109 ALA A C 1
ATOM 850 O O . ALA A 1 109 ? 43.279 -9.167 -61.943 1.00 91.56 109 ALA A O 1
ATOM 851 N N . LYS A 1 110 ? 41.120 -8.599 -62.125 1.00 87.31 110 LYS A N 1
ATOM 852 C CA . LYS A 1 110 ? 40.807 -9.472 -63.274 1.00 87.31 110 LYS A CA 1
ATOM 853 C C . LYS A 1 110 ? 40.760 -8.733 -64.616 1.00 87.31 110 LYS A C 1
ATOM 855 O O . LYS A 1 110 ? 40.594 -9.392 -65.640 1.00 87.31 110 LYS A O 1
ATOM 860 N N . ARG A 1 111 ? 40.807 -7.402 -64.596 1.00 62.47 111 ARG A N 1
ATOM 861 C CA . ARG A 1 111 ? 41.003 -6.566 -65.783 1.00 62.47 111 ARG A CA 1
ATOM 862 C C . ARG A 1 111 ? 42.489 -6.337 -65.991 1.00 62.47 111 ARG A C 1
ATOM 864 O O . ARG A 1 111 ? 42.857 -6.209 -67.174 1.00 62.47 111 ARG A O 1
#

Secondary structure (DSSP, 8-state):
--HHHHHHHHHHHHHHHHHHTSPPTT-HHHHHHHHHHHHHHHHHHHHHHHHHHHHHHHHHHHHHHHHHHHHHHHHHHHHHHHHHHHHHHHHHHHHHHHHHHHHHHHHHTT-

Radius of gyration: 43.82 Å; chains: 1; bounding box: 78×45×110 Å

pLDDT: mean 94.41, std 6.09, range [61.94, 98.31]